Protein AF-A0A846P3U6-F1 (afdb_monomer)

Solvent-accessible surface are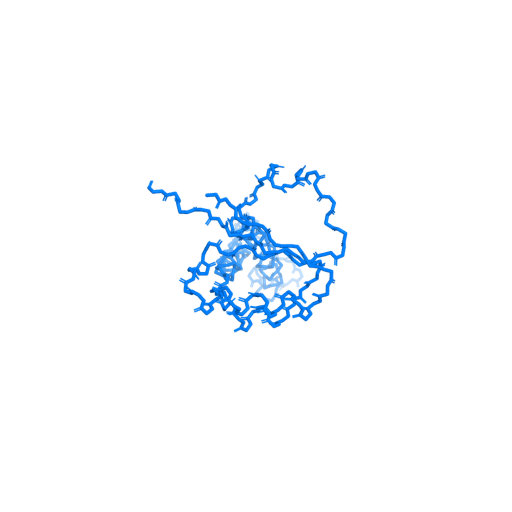a (backbone atoms only — not comparable to full-atom values): 8258 Å² total; per-residue (Å²): 115,70,49,76,48,78,31,76,51,69,66,62,44,53,53,50,52,53,50,46,54,70,72,65,57,60,68,93,37,57,47,79,47,59,77,59,93,57,70,70,53,49,74,76,54,73,71,78,84,72,68,35,62,57,33,24,50,53,18,24,53,51,15,33,52,48,24,48,51,51,52,53,50,48,37,71,77,53,80,64,72,66,92,83,45,62,78,78,46,64,77,63,40,49,55,52,11,49,54,32,14,52,53,34,12,53,53,32,26,51,53,30,44,32,60,75,70,56,53,91,45,65,71,73,72,64,54,88,70,84,77,71,74,43,37,35,44,35,36,60,53,86,84,127

Sequence (144 aa):
MSERFVFERKEEFLEKLREIVRSGVPEKRITVLSPYPVHEVDEILPSAPSGVRVFALLGAVAGLVTGFVFTIYTVKVWPLISGGKPLVSIPAFLIIAFELAILFGSLLSFIGFLHFSRLPDVNRIVSSEEFENMFEIRIEAEER

Nearest PDB structures (foldseek):
  8k9e-assembly1_D  TM=8.749E-01  e=1.909E-07  Chloroflexus aurantiacus J-10-fl
  6btm-assembly1_D  TM=7.961E-01  e=1.656E-05  Flavobacterium johnsoniae UW101
  6loe-assembly1_D  TM=7.245E-01  e=2.075E-05  Roseiflexus castenholzii DSM 13941
  6rd4-assembly1_M  TM=2.412E-01  e=9.116E+00  Polytomella sp. Pringsheim 198.80

Mean predicted aligned error: 7.87 Å

Structure (mmCIF, N/CA/C/O backbone):
data_AF-A0A846P3U6-F1
#
_entry.id   AF-A0A846P3U6-F1
#
loop_
_atom_site.group_PDB
_atom_site.id
_atom_site.type_symbol
_atom_site.label_atom_id
_atom_site.label_alt_id
_atom_site.label_comp_id
_atom_site.label_asym_id
_atom_site.label_entity_id
_atom_site.label_seq_id
_atom_site.pdbx_PDB_ins_code
_atom_site.Cartn_x
_atom_site.Cartn_y
_atom_site.Cartn_z
_atom_site.occupancy
_atom_site.B_iso_or_equiv
_atom_site.auth_seq_id
_atom_site.auth_comp_id
_atom_site.auth_asym_id
_atom_site.auth_atom_id
_atom_site.pdbx_PDB_model_num
ATOM 1 N N . MET A 1 1 ? -30.515 1.099 17.946 1.00 51.53 1 MET A N 1
ATOM 2 C CA . MET A 1 1 ? -29.924 2.327 18.519 1.00 51.53 1 MET A CA 1
ATOM 3 C C . MET A 1 1 ? -28.418 2.154 18.492 1.00 51.53 1 MET A C 1
ATOM 5 O O . MET A 1 1 ? -27.970 1.072 18.843 1.00 51.53 1 MET A O 1
ATOM 9 N N . SER A 1 2 ? -27.670 3.143 17.999 1.00 70.56 2 SER A N 1
ATOM 10 C CA . SER A 1 2 ? -26.205 3.131 18.100 1.00 70.56 2 SER A CA 1
ATOM 11 C C . SER A 1 2 ? -25.840 3.483 19.538 1.00 70.56 2 SER A C 1
ATOM 13 O O . SER A 1 2 ? -26.270 4.530 20.020 1.00 70.56 2 SER A O 1
ATOM 15 N N . GLU A 1 3 ? -25.092 2.625 20.225 1.00 82.06 3 GLU A N 1
ATOM 16 C CA . GLU A 1 3 ? -24.574 2.930 21.564 1.00 82.06 3 GLU A CA 1
ATOM 17 C C . GLU A 1 3 ? -23.164 3.504 21.440 1.00 82.06 3 GLU A C 1
ATOM 19 O O . GLU A 1 3 ? -22.363 3.032 20.630 1.00 82.06 3 GLU A O 1
ATOM 24 N N . ARG A 1 4 ? -22.876 4.551 22.215 1.00 85.25 4 ARG A N 1
ATOM 25 C CA . ARG A 1 4 ? -21.587 5.245 22.228 1.00 85.25 4 ARG A CA 1
ATOM 26 C C . ARG A 1 4 ? -21.089 5.338 23.663 1.00 85.25 4 ARG A C 1
ATOM 28 O O . ARG A 1 4 ? -21.808 5.835 24.525 1.00 85.25 4 ARG A O 1
ATOM 35 N N . PHE A 1 5 ? -19.859 4.899 23.892 1.00 87.25 5 PHE A N 1
ATOM 36 C CA . PHE A 1 5 ? -19.165 5.001 25.173 1.00 87.25 5 PHE A CA 1
ATOM 37 C C . PHE A 1 5 ? -17.896 5.829 24.983 1.00 87.25 5 PHE A C 1
ATOM 39 O O . PHE A 1 5 ? -17.144 5.567 24.047 1.00 87.25 5 PHE A O 1
ATOM 46 N N . VAL A 1 6 ? -17.669 6.820 25.846 1.00 88.75 6 VAL A N 1
ATOM 47 C CA . VAL A 1 6 ? -16.527 7.744 25.773 1.00 88.75 6 VAL A CA 1
ATOM 48 C C . VAL A 1 6 ? -15.751 7.684 27.087 1.00 88.75 6 VAL A C 1
ATOM 50 O O . VAL A 1 6 ? -16.362 7.688 28.154 1.00 88.75 6 VAL A O 1
ATOM 53 N N . PHE A 1 7 ? -14.424 7.622 27.004 1.00 89.19 7 PHE A N 1
ATOM 54 C CA . PHE A 1 7 ? -13.521 7.461 28.144 1.00 89.19 7 PHE A CA 1
ATOM 55 C C . PHE A 1 7 ? -12.318 8.398 28.028 1.00 89.19 7 PHE A C 1
ATOM 57 O O . PHE A 1 7 ? -11.768 8.570 26.945 1.00 89.19 7 PHE A O 1
ATOM 64 N N . GLU A 1 8 ? -11.849 8.947 29.145 1.00 88.31 8 GLU A N 1
ATOM 65 C CA . GLU A 1 8 ? -10.595 9.719 29.189 1.00 88.31 8 GLU A CA 1
ATOM 66 C C . GLU A 1 8 ? -9.377 8.822 29.453 1.00 88.31 8 GLU A C 1
ATOM 68 O O . GLU A 1 8 ? -8.282 9.065 28.947 1.00 88.31 8 GLU A O 1
ATOM 73 N N . ARG A 1 9 ? -9.560 7.761 30.251 1.00 89.75 9 ARG A N 1
ATOM 74 C CA . ARG A 1 9 ? -8.485 6.853 30.665 1.00 89.75 9 ARG A CA 1
ATOM 75 C C . ARG A 1 9 ? -8.441 5.604 29.797 1.00 89.75 9 ARG A C 1
ATOM 77 O O . ARG A 1 9 ? -9.464 4.971 29.536 1.00 89.75 9 ARG A O 1
ATOM 84 N N . LYS A 1 10 ? -7.224 5.209 29.420 1.00 90.25 10 LYS A N 1
ATOM 85 C CA . LYS A 1 10 ? -6.960 4.018 28.605 1.00 90.25 10 LYS A CA 1
ATOM 86 C C . LYS A 1 10 ? -7.462 2.742 29.288 1.00 90.25 10 LYS A C 1
ATOM 88 O O . LYS A 1 10 ? -8.012 1.869 28.627 1.00 90.25 10 LYS A O 1
ATOM 93 N N . GLU A 1 11 ? -7.275 2.626 30.599 1.00 91.69 11 GLU A N 1
ATOM 94 C CA . GLU A 1 11 ? -7.591 1.416 31.362 1.00 91.69 11 GLU A CA 1
ATOM 95 C C . GLU A 1 11 ? -9.097 1.125 31.368 1.00 91.69 11 GLU A C 1
ATOM 97 O O . GLU A 1 11 ? -9.501 -0.000 31.077 1.00 91.69 11 GLU A O 1
ATOM 102 N N . GLU A 1 12 ? -9.923 2.147 31.621 1.00 91.56 12 GLU A N 1
ATOM 103 C CA . GLU A 1 12 ? -11.391 2.035 31.599 1.00 91.56 12 GLU A CA 1
ATOM 104 C C . GLU A 1 12 ? -11.904 1.643 30.214 1.00 91.56 12 GLU A C 1
ATOM 106 O O . GLU A 1 12 ? -12.764 0.771 30.072 1.00 91.56 12 GLU A O 1
ATOM 111 N N . PHE A 1 13 ? -11.329 2.262 29.183 1.00 92.31 13 PHE A N 1
ATOM 112 C CA . PHE A 1 13 ? -11.635 1.960 27.796 1.00 92.31 13 PHE A CA 1
ATOM 113 C C . PHE A 1 13 ? -11.337 0.490 27.454 1.00 92.31 13 PHE A C 1
ATOM 115 O O . PHE A 1 13 ? -12.187 -0.196 26.882 1.00 92.31 13 PHE A O 1
ATOM 122 N N . LEU A 1 14 ? -10.164 -0.025 27.840 1.00 92.62 14 LEU A N 1
ATOM 123 C CA . LEU A 1 14 ? -9.783 -1.416 27.578 1.00 92.62 14 LEU A CA 1
ATOM 124 C C . LEU A 1 14 ? -10.647 -2.415 28.354 1.00 92.62 14 LEU A C 1
ATOM 126 O O . LEU A 1 14 ? -10.986 -3.477 27.825 1.00 92.62 14 LEU A O 1
ATOM 130 N N . GLU A 1 15 ? -11.013 -2.096 29.595 1.00 93.62 15 GLU A N 1
ATOM 131 C CA . GLU A 1 15 ? -11.907 -2.933 30.393 1.00 93.62 15 GLU A CA 1
ATOM 132 C C . GLU A 1 15 ? -13.295 -3.024 29.750 1.00 93.62 15 GLU A C 1
ATOM 134 O O . GLU A 1 15 ? -13.803 -4.132 29.544 1.00 93.62 15 GLU A O 1
ATOM 139 N N . LYS A 1 16 ? -13.857 -1.885 29.319 1.00 91.75 16 LYS A N 1
ATOM 140 C CA . LYS A 1 16 ? -15.146 -1.862 28.620 1.00 91.75 16 LYS A CA 1
ATOM 141 C C . LYS A 1 16 ? -15.090 -2.603 27.289 1.00 91.75 16 LYS A C 1
ATOM 143 O O . LYS A 1 16 ? -16.006 -3.361 26.971 1.00 91.75 16 LYS A O 1
ATOM 148 N N . LEU A 1 17 ? -14.016 -2.431 26.522 1.00 91.62 17 LEU A N 1
ATOM 149 C CA . LEU A 1 17 ? -13.840 -3.129 25.252 1.00 91.62 17 LEU A CA 1
ATOM 150 C C . LEU A 1 17 ? -13.856 -4.652 25.449 1.00 91.62 17 LEU A C 1
ATOM 152 O O . LEU A 1 17 ? -14.562 -5.360 24.732 1.00 91.62 17 LEU A O 1
ATOM 156 N N . ARG A 1 18 ? -13.151 -5.162 26.468 1.00 91.75 18 ARG A N 1
ATOM 157 C CA . ARG A 1 18 ? -13.166 -6.595 26.817 1.00 91.75 18 ARG A CA 1
ATOM 158 C C . ARG A 1 18 ? -14.550 -7.076 27.237 1.00 91.75 18 ARG A C 1
ATOM 160 O O . ARG A 1 18 ? -14.924 -8.194 26.892 1.00 91.75 18 ARG A O 1
ATOM 167 N N . GLU A 1 19 ? -15.301 -6.268 27.981 1.00 91.38 19 GLU A N 1
ATOM 168 C CA . GLU A 1 19 ? -16.677 -6.585 28.374 1.00 91.38 19 GLU A CA 1
ATOM 169 C C . GLU A 1 19 ? -17.592 -6.734 27.146 1.00 91.38 19 GLU A C 1
ATOM 171 O O . GLU A 1 19 ? -18.323 -7.717 27.045 1.00 91.38 19 GLU A O 1
ATOM 176 N N . ILE A 1 20 ? -17.497 -5.812 26.182 1.00 89.88 20 ILE A N 1
ATOM 177 C CA . ILE A 1 20 ? -18.302 -5.818 24.947 1.00 89.88 20 ILE A CA 1
ATOM 178 C C . ILE A 1 20 ? -17.941 -7.004 24.046 1.00 89.88 20 ILE A C 1
ATOM 180 O O . ILE A 1 20 ? -18.818 -7.652 23.480 1.00 89.88 20 ILE A O 1
ATOM 184 N N . VAL A 1 21 ? -16.656 -7.338 23.926 1.00 88.12 21 VAL A N 1
ATOM 185 C CA . VAL A 1 21 ? -16.245 -8.522 23.156 1.00 88.12 21 VAL A CA 1
ATOM 186 C C . VAL A 1 21 ? -16.734 -9.806 23.834 1.00 88.12 21 VAL A C 1
ATOM 188 O O . VAL A 1 21 ? -17.235 -10.711 23.168 1.00 88.12 21 VAL A O 1
ATOM 191 N N . ARG A 1 22 ? -16.682 -9.878 25.173 1.00 89.12 22 ARG A N 1
ATOM 192 C CA . ARG A 1 22 ? -17.215 -11.016 25.945 1.00 89.12 22 ARG A CA 1
ATOM 193 C C . ARG A 1 22 ? -18.734 -11.148 25.869 1.00 89.12 22 ARG A C 1
ATOM 195 O O . ARG A 1 22 ? -19.229 -12.265 25.989 1.00 89.12 22 ARG A O 1
ATOM 202 N N . SER A 1 23 ? -19.469 -10.052 25.673 1.00 88.19 23 SER A N 1
ATOM 203 C CA . SER A 1 23 ? -20.929 -10.092 25.520 1.00 88.19 23 SER A CA 1
ATOM 204 C C . SER A 1 23 ? -21.380 -10.652 24.164 1.00 88.19 23 SER A C 1
ATOM 206 O O . SER A 1 23 ? -22.571 -10.888 23.968 1.00 88.19 23 SER A O 1
ATOM 208 N N . GLY A 1 24 ? -20.440 -10.939 23.255 1.00 85.12 24 GLY A N 1
ATOM 209 C CA . GLY A 1 24 ? -20.705 -11.623 21.990 1.00 85.12 24 GLY A CA 1
ATOM 210 C C . GLY A 1 24 ? -21.145 -10.696 20.859 1.00 85.12 24 GLY A C 1
ATOM 211 O O . GLY A 1 24 ? -21.671 -11.172 19.852 1.00 85.12 24 GLY A O 1
ATOM 212 N N . VAL A 1 25 ? -20.941 -9.381 20.993 1.00 85.31 25 VAL A N 1
ATOM 213 C CA . VAL A 1 25 ? -21.155 -8.441 19.886 1.00 85.31 25 VAL A CA 1
ATOM 214 C C . VAL A 1 25 ? -20.147 -8.761 18.774 1.00 85.31 25 VAL A C 1
ATOM 216 O O . VAL A 1 25 ? -18.950 -8.852 19.047 1.00 85.31 25 VAL A O 1
ATOM 219 N N . PRO A 1 26 ? -20.585 -8.937 17.515 1.00 83.56 26 PRO A N 1
ATOM 220 C CA . PRO A 1 26 ? -19.666 -9.249 16.430 1.00 83.56 26 PRO A CA 1
ATOM 221 C C . PRO A 1 26 ? -18.722 -8.070 16.169 1.00 83.56 26 PRO A C 1
ATOM 223 O O . PRO A 1 26 ? -19.160 -6.924 16.072 1.00 83.56 26 PRO A O 1
ATOM 226 N N . GLU A 1 27 ? -17.438 -8.369 15.971 1.00 81.25 27 GLU A N 1
ATOM 227 C CA . GLU A 1 27 ? -16.352 -7.386 15.808 1.00 81.25 27 GLU A CA 1
ATOM 228 C C . GLU A 1 27 ? -16.650 -6.332 14.732 1.00 81.25 27 GLU A C 1
ATOM 230 O O . GLU A 1 27 ? -16.354 -5.156 14.904 1.00 81.25 27 GLU A O 1
ATOM 235 N N . LYS A 1 28 ? -17.330 -6.727 13.647 1.00 81.38 28 LYS A N 1
ATOM 236 C CA . LYS A 1 28 ? -17.715 -5.833 12.540 1.00 81.38 28 LYS A CA 1
ATOM 237 C C . LYS A 1 28 ? -18.643 -4.686 12.947 1.00 81.38 28 LYS A C 1
ATOM 239 O O . LYS A 1 28 ? -18.774 -3.739 12.183 1.00 81.38 28 LYS A O 1
ATOM 244 N N . ARG A 1 29 ? -19.321 -4.796 14.092 1.00 84.12 29 ARG A N 1
ATOM 245 C CA . ARG A 1 29 ? -20.238 -3.774 14.620 1.00 84.12 29 ARG A CA 1
ATOM 246 C C . ARG A 1 29 ? -19.569 -2.845 15.626 1.00 84.12 29 ARG A C 1
ATOM 248 O O . ARG A 1 29 ? -20.200 -1.882 16.055 1.00 84.12 29 ARG A O 1
ATOM 255 N N . ILE A 1 30 ? -18.335 -3.142 16.024 1.00 86.75 30 ILE A N 1
ATOM 256 C CA . ILE A 1 30 ? -17.592 -2.377 17.016 1.00 86.75 30 ILE A CA 1
ATOM 257 C C . ILE A 1 30 ? -16.628 -1.463 16.262 1.00 86.75 30 ILE A C 1
ATOM 259 O O . ILE A 1 30 ? -15.664 -1.919 15.655 1.00 86.75 30 ILE A O 1
ATOM 263 N N . THR A 1 31 ? -16.884 -0.161 16.309 1.00 87.38 31 THR A N 1
ATOM 264 C CA . THR A 1 31 ? -15.946 0.854 15.829 1.00 87.38 31 THR A CA 1
ATOM 265 C C . THR A 1 31 ? -15.236 1.463 17.027 1.00 87.38 31 THR A C 1
ATOM 267 O O . THR A 1 31 ? -15.870 2.027 17.918 1.00 87.38 31 THR A O 1
ATOM 270 N N . VAL A 1 32 ? -13.913 1.353 17.039 1.00 88.81 32 VAL A N 1
ATOM 271 C CA . VAL A 1 32 ? -13.050 1.959 18.051 1.00 88.81 32 VAL A CA 1
ATOM 272 C C . VAL A 1 32 ? -12.408 3.209 17.465 1.00 88.81 32 VAL A C 1
ATOM 274 O O . VAL A 1 32 ? -11.845 3.166 16.372 1.00 88.81 32 VAL A O 1
ATOM 277 N N . LEU A 1 33 ? -12.478 4.316 18.198 1.00 87.25 33 LEU A N 1
ATOM 278 C CA . LEU A 1 33 ? -11.764 5.549 17.890 1.00 87.25 33 LEU A CA 1
ATOM 279 C C . LEU A 1 33 ? -10.818 5.840 19.053 1.00 87.25 33 LEU A C 1
ATOM 281 O O . LEU A 1 33 ? -11.250 5.980 20.198 1.00 87.25 33 LEU A O 1
ATOM 285 N N . SER A 1 34 ? -9.525 5.910 18.760 1.00 87.56 34 SER A N 1
ATOM 286 C CA . SER A 1 34 ? -8.492 6.234 19.738 1.00 87.56 34 SER A CA 1
ATOM 287 C C . SER A 1 34 ? -7.634 7.399 19.232 1.00 87.56 34 SER A C 1
ATOM 289 O O . SER A 1 34 ? -7.345 7.465 18.035 1.00 87.56 34 SER A O 1
ATOM 291 N N . PRO A 1 35 ? -7.196 8.311 20.121 1.00 86.69 35 PRO A N 1
ATOM 292 C CA . PRO A 1 35 ? -6.376 9.465 19.739 1.00 86.69 35 PRO A CA 1
ATOM 293 C C . PRO A 1 35 ? -4.972 9.054 19.267 1.00 86.69 35 PRO A C 1
ATOM 295 O O . PRO A 1 35 ? -4.287 9.802 18.574 1.00 86.69 35 PRO A O 1
ATOM 298 N N . TYR A 1 36 ? -4.540 7.844 19.624 1.00 87.81 36 TYR A N 1
ATOM 299 C CA . TYR A 1 36 ? -3.286 7.242 19.189 1.00 87.81 36 TYR A CA 1
ATOM 300 C C . TYR A 1 36 ? -3.457 5.729 18.972 1.00 87.81 36 TYR A C 1
ATOM 302 O O . TYR A 1 36 ? -4.434 5.148 19.455 1.00 87.81 36 TYR A O 1
ATOM 310 N N . PRO A 1 37 ? -2.527 5.064 18.264 1.00 87.31 37 PRO A N 1
ATOM 311 C CA . PRO A 1 37 ? -2.554 3.612 18.101 1.00 87.31 37 PRO A CA 1
ATOM 312 C C . PRO A 1 37 ? -2.369 2.887 19.442 1.00 87.31 37 PRO A C 1
ATOM 314 O O . PRO A 1 37 ? -1.343 3.050 20.104 1.00 87.31 37 PRO A O 1
ATOM 317 N N . VAL A 1 38 ? -3.350 2.075 19.839 1.00 89.69 38 VAL A N 1
ATOM 318 C CA . VAL A 1 38 ? -3.321 1.282 21.078 1.00 89.69 38 VAL A CA 1
ATOM 319 C C . VAL A 1 38 ? -3.159 -0.190 20.716 1.00 89.69 38 VAL A C 1
ATOM 321 O O . VAL A 1 38 ? -4.094 -0.802 20.213 1.00 89.69 38 VAL A O 1
ATOM 324 N N . HIS A 1 39 ? -1.989 -0.768 20.987 1.00 88.31 39 HIS A N 1
ATOM 325 C CA . HIS A 1 39 ? -1.690 -2.147 20.587 1.00 88.31 39 HIS A CA 1
ATOM 326 C C . HIS A 1 39 ? -2.607 -3.178 21.260 1.00 88.31 39 HIS A C 1
ATOM 328 O O . HIS A 1 39 ? -2.983 -4.174 20.653 1.00 88.31 39 HIS A O 1
ATOM 334 N N . GLU A 1 40 ? -3.040 -2.909 22.493 1.00 90.19 40 GLU A N 1
ATOM 335 C CA . GLU A 1 40 ? -3.951 -3.786 23.229 1.00 90.19 40 GLU A CA 1
ATOM 336 C C . GLU A 1 40 ? -5.323 -3.919 22.553 1.00 90.19 40 GLU A C 1
ATOM 338 O O . GLU A 1 40 ? -6.018 -4.908 22.770 1.00 90.19 40 GLU A O 1
ATOM 343 N N . VAL A 1 41 ? -5.723 -2.948 21.722 1.00 88.44 41 VAL A N 1
ATOM 344 C CA . VAL A 1 41 ? -6.954 -3.053 20.927 1.00 88.44 41 VAL A CA 1
ATOM 345 C C . VAL A 1 41 ? -6.803 -4.126 19.855 1.00 88.44 41 VAL A C 1
ATOM 347 O O . VAL A 1 41 ? -7.732 -4.907 19.679 1.00 88.44 41 VAL A O 1
ATOM 350 N N . ASP A 1 42 ? -5.641 -4.224 19.204 1.00 86.50 42 ASP A N 1
ATOM 351 C CA . ASP A 1 42 ? -5.377 -5.241 18.176 1.00 86.50 42 ASP A CA 1
ATOM 352 C C . ASP A 1 42 ? -5.367 -6.664 18.764 1.00 86.50 42 ASP A C 1
ATOM 354 O O . ASP A 1 42 ? -5.727 -7.622 18.081 1.00 86.50 42 ASP A O 1
ATOM 358 N N . GLU A 1 43 ? -4.983 -6.813 20.037 1.00 87.19 43 GLU A N 1
ATOM 359 C CA . GLU A 1 43 ? -5.046 -8.092 20.757 1.00 87.19 43 GLU A CA 1
ATOM 360 C C . GLU A 1 43 ? -6.486 -8.498 21.112 1.00 87.19 43 GLU A C 1
ATOM 362 O O . GLU A 1 43 ? -6.812 -9.686 21.128 1.00 87.19 43 GLU A O 1
ATOM 367 N N . ILE A 1 44 ? -7.346 -7.521 21.423 1.00 87.06 44 ILE A N 1
ATOM 368 C CA . ILE A 1 44 ? -8.743 -7.752 21.823 1.00 87.06 44 ILE A CA 1
ATOM 369 C C . ILE A 1 44 ? -9.657 -7.907 20.597 1.00 87.06 44 ILE A C 1
ATOM 371 O O . ILE A 1 44 ? -10.600 -8.697 20.636 1.00 87.06 44 ILE A O 1
ATOM 375 N N . LEU A 1 45 ? -9.383 -7.158 19.528 1.00 86.25 45 LEU A N 1
ATOM 376 C CA . LEU A 1 45 ? -10.122 -7.125 18.268 1.00 86.25 45 LEU A CA 1
ATOM 377 C C . LEU A 1 45 ? -9.162 -7.383 17.094 1.00 86.25 45 LEU A C 1
ATOM 379 O O . LEU A 1 45 ? -8.772 -6.446 16.386 1.00 86.25 45 LEU A O 1
ATOM 383 N N . PRO A 1 46 ? -8.765 -8.646 16.871 1.00 81.81 46 PRO A N 1
ATOM 384 C CA . PRO A 1 46 ? -7.822 -8.987 15.818 1.00 81.81 46 PRO A CA 1
ATOM 385 C C . PRO A 1 46 ? -8.416 -8.684 14.439 1.00 81.81 46 PRO A C 1
ATOM 387 O O . PRO A 1 46 ? -9.283 -9.387 13.924 1.00 81.81 46 PRO A O 1
ATOM 390 N N . SER A 1 47 ? -7.908 -7.633 13.798 1.00 78.38 47 SER A N 1
ATOM 391 C CA . SER A 1 47 ? -8.339 -7.251 12.456 1.00 78.38 47 SER A CA 1
ATOM 392 C C . SER A 1 47 ? -7.650 -8.087 11.379 1.00 78.38 47 SER A C 1
ATOM 394 O O . SER A 1 47 ? -6.456 -8.392 11.448 1.00 78.38 47 SER A O 1
ATOM 396 N N . ALA A 1 48 ? -8.399 -8.426 10.328 1.00 78.62 48 ALA A N 1
ATOM 397 C CA . ALA A 1 48 ? -7.835 -9.114 9.176 1.00 78.62 48 ALA A CA 1
ATOM 398 C C . ALA A 1 48 ? -6.757 -8.246 8.494 1.00 78.62 48 ALA A C 1
ATOM 400 O O . ALA A 1 48 ? -6.910 -7.024 8.390 1.00 78.62 48 ALA A O 1
ATOM 401 N N . PRO A 1 49 ? -5.680 -8.859 7.974 1.00 76.81 49 PRO A N 1
ATOM 402 C CA . PRO A 1 49 ? -4.650 -8.127 7.255 1.00 76.81 49 PRO A CA 1
ATOM 403 C C . PRO A 1 49 ? -5.230 -7.336 6.078 1.00 76.81 49 PRO A C 1
ATOM 405 O O . PRO A 1 49 ? -5.974 -7.881 5.262 1.00 76.81 49 PRO A O 1
ATOM 408 N N . SER A 1 50 ? -4.826 -6.071 5.938 1.00 81.50 50 SER A N 1
ATOM 409 C CA . SER A 1 50 ? -5.300 -5.234 4.834 1.00 81.50 50 SER A CA 1
ATOM 410 C C . SER A 1 50 ? -4.801 -5.745 3.475 1.00 81.50 50 SER A C 1
ATOM 412 O O . SER A 1 50 ? -3.647 -6.165 3.311 1.00 81.50 50 SER A O 1
ATOM 414 N N . GLY A 1 51 ? -5.677 -5.681 2.466 1.00 86.62 51 GLY A N 1
ATOM 415 C CA . GLY A 1 51 ? -5.373 -6.099 1.094 1.00 86.62 51 GLY A CA 1
ATOM 416 C C . GLY A 1 51 ? -4.470 -5.128 0.324 1.00 86.62 51 GLY A C 1
ATOM 417 O O . GLY A 1 51 ? -4.108 -5.411 -0.816 1.00 86.62 51 GLY A O 1
ATOM 418 N N . VAL A 1 52 ? -4.059 -4.006 0.932 1.00 91.31 52 VAL A N 1
ATOM 419 C CA . VAL A 1 52 ? -3.201 -2.971 0.316 1.00 91.31 52 VAL A CA 1
ATOM 420 C C . VAL A 1 52 ? -1.889 -3.565 -0.210 1.00 91.31 52 VAL A C 1
ATOM 422 O O . VAL A 1 52 ? -1.390 -3.157 -1.257 1.00 91.31 52 VAL A O 1
ATOM 425 N N . ARG A 1 53 ? -1.362 -4.599 0.457 1.00 91.75 53 ARG A N 1
ATOM 426 C CA . ARG A 1 53 ? -0.139 -5.305 0.037 1.00 91.75 53 ARG A CA 1
ATOM 427 C C . ARG A 1 53 ? -0.246 -5.924 -1.359 1.00 91.75 53 ARG A C 1
ATOM 429 O O . ARG A 1 53 ? 0.741 -5.951 -2.087 1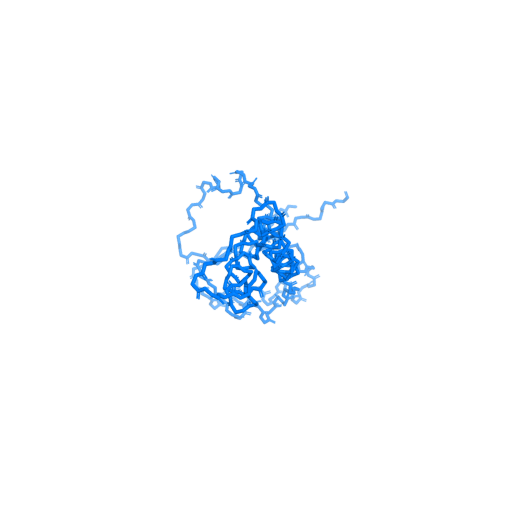.00 91.75 53 ARG A O 1
ATOM 436 N N . VAL A 1 54 ? -1.433 -6.390 -1.749 1.00 93.31 54 VAL A N 1
ATOM 437 C CA . VAL A 1 54 ? -1.660 -6.963 -3.084 1.00 93.31 54 VAL A CA 1
ATOM 438 C C . VAL A 1 54 ? -1.609 -5.867 -4.147 1.00 93.31 54 VAL A C 1
ATOM 440 O O . VAL A 1 54 ? -0.982 -6.055 -5.185 1.00 93.31 54 VAL A O 1
ATOM 443 N N . PHE A 1 55 ? -2.188 -4.697 -3.867 1.00 94.25 55 PHE A N 1
ATOM 444 C CA . PHE A 1 55 ? -2.113 -3.541 -4.763 1.00 94.25 55 PHE A CA 1
ATOM 445 C C . PHE A 1 55 ? -0.671 -3.063 -4.958 1.00 94.25 55 PHE A C 1
ATOM 447 O O . PHE A 1 55 ? -0.264 -2.804 -6.089 1.00 94.25 55 PHE A O 1
ATOM 454 N N . ALA A 1 56 ? 0.115 -3.022 -3.878 1.00 94.81 56 ALA A N 1
ATOM 455 C CA . ALA A 1 56 ? 1.537 -2.694 -3.934 1.00 94.81 56 ALA A CA 1
ATOM 456 C C . ALA A 1 56 ? 2.308 -3.650 -4.855 1.00 94.81 56 ALA A C 1
ATOM 458 O O . ALA A 1 56 ? 3.061 -3.213 -5.726 1.00 94.81 56 ALA A O 1
ATOM 459 N N . LEU A 1 57 ? 2.084 -4.958 -4.690 1.00 95.44 57 LEU A N 1
ATOM 460 C CA . LEU A 1 57 ? 2.737 -5.993 -5.487 1.00 95.44 57 LEU A CA 1
ATOM 461 C C . LEU A 1 57 ? 2.359 -5.890 -6.968 1.00 95.44 57 LEU A C 1
ATOM 463 O O . LEU A 1 57 ? 3.238 -5.893 -7.828 1.00 95.44 57 LEU A O 1
ATOM 467 N N . LEU A 1 58 ? 1.062 -5.767 -7.265 1.00 96.69 58 LEU A N 1
ATOM 468 C CA . LEU A 1 58 ? 0.573 -5.621 -8.636 1.00 96.69 58 LEU A CA 1
ATOM 469 C C . LEU A 1 58 ? 1.151 -4.367 -9.299 1.00 96.69 58 LEU A C 1
ATOM 471 O O . LEU A 1 58 ? 1.571 -4.428 -10.454 1.00 96.69 58 LEU A O 1
ATOM 475 N N . GLY A 1 59 ? 1.238 -3.256 -8.563 1.00 96.50 59 GLY A N 1
ATOM 476 C CA . GLY A 1 59 ? 1.829 -2.026 -9.073 1.00 96.50 59 GLY A CA 1
ATOM 477 C C . GLY A 1 59 ? 3.325 -2.119 -9.315 1.00 96.50 59 GLY A C 1
ATOM 478 O O . GLY A 1 59 ? 3.789 -1.689 -10.366 1.00 96.50 59 GLY A O 1
ATOM 479 N N . ALA A 1 60 ? 4.076 -2.746 -8.413 1.00 96.88 60 ALA A N 1
ATOM 480 C CA . ALA A 1 60 ? 5.508 -2.944 -8.605 1.00 96.88 60 ALA A CA 1
ATOM 481 C C . ALA A 1 60 ? 5.805 -3.829 -9.827 1.00 96.88 60 ALA A C 1
ATOM 483 O O . ALA A 1 60 ? 6.669 -3.492 -10.637 1.00 96.88 60 ALA A O 1
ATOM 484 N N . VAL A 1 61 ? 5.054 -4.923 -10.009 1.00 97.56 61 VAL A N 1
ATOM 485 C CA . VAL A 1 61 ? 5.193 -5.806 -11.179 1.00 97.56 61 VAL A CA 1
ATOM 486 C C . VAL A 1 61 ? 4.829 -5.065 -12.466 1.00 97.56 61 VAL A C 1
ATOM 488 O O . VAL A 1 61 ? 5.588 -5.117 -13.434 1.00 97.56 61 VAL A O 1
ATOM 491 N N . ALA A 1 62 ? 3.714 -4.33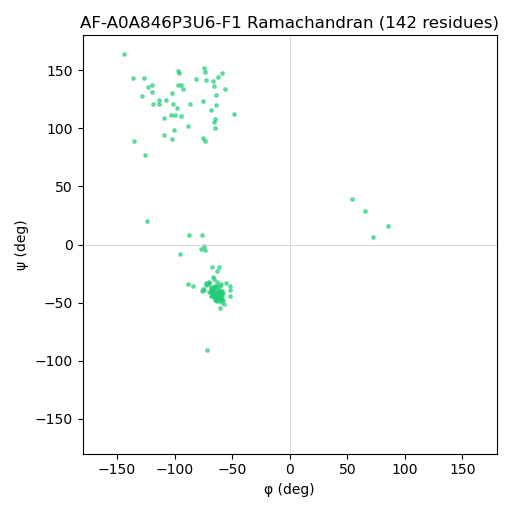0 -12.477 1.00 97.25 62 ALA A N 1
ATOM 492 C CA . ALA A 1 62 ? 3.313 -3.525 -13.627 1.00 97.25 62 ALA A CA 1
ATOM 493 C C . ALA A 1 62 ? 4.355 -2.443 -13.962 1.00 97.25 62 ALA A C 1
ATOM 495 O O . ALA A 1 62 ? 4.678 -2.248 -15.134 1.00 97.25 62 ALA A O 1
ATOM 496 N N . GLY A 1 63 ? 4.927 -1.784 -12.951 1.00 96.62 63 GLY A N 1
ATOM 497 C CA . GLY A 1 63 ? 5.981 -0.785 -13.116 1.00 96.62 63 GLY A CA 1
ATOM 498 C C . GLY A 1 63 ? 7.275 -1.373 -13.673 1.00 96.62 63 GLY A C 1
ATOM 499 O O . GLY A 1 63 ? 7.848 -0.810 -14.605 1.00 96.62 63 GLY A O 1
ATOM 500 N N . LEU A 1 64 ? 7.690 -2.547 -13.189 1.00 96.44 64 LEU A N 1
ATOM 501 C CA . LEU A 1 64 ? 8.869 -3.253 -13.693 1.00 96.44 64 LEU A CA 1
ATOM 502 C C . LEU A 1 64 ? 8.694 -3.654 -15.163 1.00 96.44 64 LEU A C 1
ATOM 504 O O . LEU A 1 64 ? 9.567 -3.376 -15.987 1.00 96.44 64 LEU A O 1
ATOM 508 N N . VAL A 1 65 ? 7.548 -4.248 -15.515 1.00 96.75 65 VAL A N 1
ATOM 509 C CA . VAL A 1 65 ? 7.222 -4.602 -16.907 1.00 96.75 65 VAL A CA 1
ATOM 510 C C . VAL A 1 65 ? 7.206 -3.351 -17.783 1.00 96.75 65 VAL A C 1
ATOM 512 O O . VAL A 1 65 ? 7.839 -3.330 -18.838 1.00 96.75 65 VAL A O 1
ATOM 515 N N . THR A 1 66 ? 6.548 -2.286 -17.325 1.00 96.69 66 THR A N 1
ATOM 516 C CA . THR A 1 66 ? 6.463 -1.019 -18.061 1.00 96.69 66 THR A CA 1
ATOM 517 C C . THR A 1 66 ? 7.841 -0.400 -18.272 1.00 96.69 66 THR A C 1
ATOM 519 O O . THR A 1 66 ? 8.118 0.076 -19.366 1.00 96.69 66 THR A O 1
ATOM 522 N N . GLY A 1 67 ? 8.745 -0.455 -17.290 1.00 95.38 67 GLY A N 1
ATOM 523 C CA . GLY A 1 67 ? 10.088 0.108 -17.425 1.00 95.38 67 GLY A CA 1
ATOM 524 C C . GLY A 1 67 ? 10.982 -0.625 -18.418 1.00 95.38 67 GLY A C 1
ATOM 525 O O . GLY A 1 67 ? 11.670 0.015 -19.219 1.00 95.38 67 GLY A O 1
ATOM 526 N N . PHE A 1 68 ? 10.922 -1.957 -18.451 1.00 94.00 68 PHE A N 1
ATOM 527 C CA . PHE A 1 68 ? 11.618 -2.720 -19.489 1.00 94.00 68 PHE A CA 1
ATOM 528 C C . PHE A 1 68 ? 10.992 -2.504 -20.869 1.00 94.00 68 PHE A C 1
ATOM 530 O O . PHE A 1 68 ? 11.713 -2.264 -21.835 1.00 94.00 68 PHE A O 1
ATOM 537 N N . VAL A 1 69 ? 9.660 -2.521 -20.974 1.00 95.06 69 VAL A N 1
ATOM 538 C CA . VAL A 1 69 ? 8.967 -2.271 -22.247 1.00 95.06 69 VAL A CA 1
ATOM 539 C C . VAL A 1 69 ? 9.283 -0.871 -22.774 1.00 95.06 69 VAL A C 1
ATOM 541 O O . VAL A 1 69 ? 9.606 -0.728 -23.949 1.00 95.06 69 VAL A O 1
ATOM 544 N N . PHE A 1 70 ? 9.258 0.150 -21.918 1.00 94.38 70 PHE A N 1
ATOM 545 C CA . PHE A 1 70 ? 9.526 1.541 -22.280 1.00 94.38 70 PHE A CA 1
ATOM 546 C C . PHE A 1 70 ? 10.953 1.746 -22.804 1.00 94.38 70 PHE A C 1
ATOM 548 O O . PHE A 1 70 ? 11.154 2.354 -23.858 1.00 94.38 70 PHE A O 1
ATOM 555 N N . THR A 1 71 ? 11.951 1.197 -22.110 1.00 92.88 71 THR A N 1
ATOM 556 C CA . THR A 1 71 ? 13.360 1.308 -22.520 1.00 92.88 71 THR A CA 1
ATOM 557 C C . THR A 1 71 ? 13.646 0.543 -23.813 1.00 92.88 71 THR A C 1
ATOM 559 O O . THR A 1 71 ? 14.253 1.098 -24.731 1.00 92.88 71 THR A O 1
ATOM 562 N N . ILE A 1 72 ? 13.136 -0.686 -23.948 1.00 91.38 72 ILE A N 1
ATOM 563 C CA . ILE A 1 72 ? 13.274 -1.490 -25.172 1.00 91.38 72 ILE A CA 1
ATOM 564 C C . ILE A 1 72 ? 12.561 -0.820 -26.352 1.00 91.38 72 ILE A C 1
ATOM 566 O O . ILE A 1 72 ? 13.111 -0.755 -27.453 1.00 91.38 72 ILE A O 1
ATOM 570 N N . TYR A 1 73 ? 11.354 -0.294 -26.133 1.00 92.50 73 TYR A N 1
ATOM 571 C CA . TYR A 1 73 ? 10.601 0.420 -27.161 1.00 92.50 73 TYR A CA 1
ATOM 572 C C . TYR A 1 73 ? 11.353 1.663 -27.645 1.00 92.50 73 TYR A C 1
ATOM 574 O O . TYR A 1 73 ? 11.463 1.884 -28.849 1.00 92.50 73 TYR A O 1
ATOM 582 N N . THR A 1 74 ? 11.946 2.423 -26.723 1.00 92.12 74 THR A N 1
ATOM 583 C CA . TH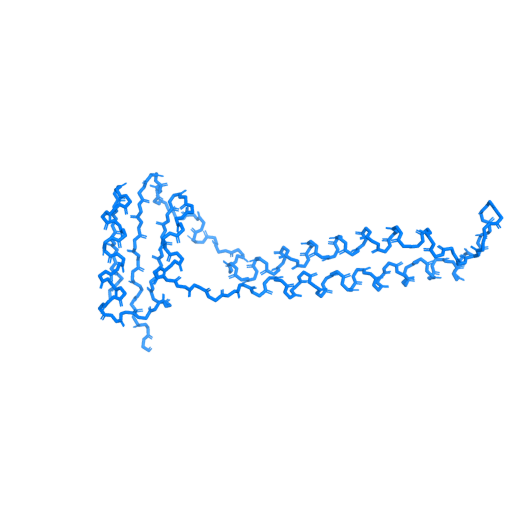R A 1 74 ? 12.730 3.621 -27.050 1.00 92.12 74 THR A CA 1
ATOM 584 C C . THR A 1 74 ? 13.915 3.286 -27.957 1.00 92.12 74 THR A C 1
ATOM 586 O O . THR A 1 74 ? 14.099 3.919 -28.994 1.00 92.12 74 THR A O 1
ATOM 589 N N . VAL A 1 75 ? 14.671 2.236 -27.624 1.00 91.88 75 VAL A N 1
ATOM 590 C CA . VAL A 1 75 ? 15.799 1.761 -28.444 1.00 91.88 75 VAL A CA 1
ATOM 591 C C . VAL A 1 75 ? 15.347 1.259 -29.811 1.00 91.88 75 VAL A C 1
ATOM 593 O O . VAL A 1 75 ? 16.045 1.459 -30.803 1.00 91.88 75 VAL A O 1
ATOM 596 N N . LYS A 1 76 ? 14.178 0.614 -29.882 1.00 90.12 76 LYS A N 1
ATOM 597 C CA . LYS A 1 76 ? 13.611 0.124 -31.142 1.00 90.12 76 LYS A CA 1
ATOM 598 C C . LYS A 1 76 ? 13.227 1.268 -32.085 1.00 90.12 76 LYS A C 1
ATOM 600 O O . LYS A 1 76 ? 13.413 1.133 -33.290 1.00 90.12 76 LYS A O 1
ATOM 605 N N . VAL A 1 77 ? 12.676 2.360 -31.553 1.00 93.75 77 VAL A N 1
ATOM 606 C CA . VAL A 1 77 ? 12.268 3.532 -32.346 1.00 93.75 77 VAL A CA 1
ATOM 607 C C . VAL A 1 77 ? 13.478 4.371 -32.754 1.00 93.75 77 VAL A C 1
ATOM 609 O O . VAL A 1 77 ? 13.533 4.843 -33.887 1.00 93.75 77 VAL A O 1
ATOM 612 N N . TRP A 1 78 ? 14.451 4.539 -31.856 1.00 89.44 78 TRP A N 1
ATOM 613 C CA . TRP A 1 78 ? 15.642 5.345 -32.110 1.00 89.44 78 TRP A CA 1
ATOM 614 C C . TRP A 1 78 ? 16.919 4.628 -31.640 1.00 89.44 78 TRP A C 1
ATOM 616 O O . TRP A 1 78 ? 17.354 4.805 -30.496 1.00 89.44 78 TRP A O 1
ATOM 626 N N . PRO A 1 79 ? 17.546 3.813 -32.509 1.00 85.56 79 PRO A N 1
ATOM 627 C CA . PRO A 1 79 ? 18.734 3.052 -32.150 1.00 85.56 79 PRO A CA 1
ATOM 628 C C . PRO A 1 79 ? 19.967 3.964 -32.097 1.00 85.56 79 PRO A C 1
ATOM 630 O O . PRO A 1 79 ? 20.657 4.168 -33.094 1.00 85.56 79 PRO A O 1
ATOM 633 N N . LEU A 1 80 ? 20.257 4.511 -30.914 1.00 86.31 80 LEU A N 1
ATOM 634 C CA . LEU A 1 80 ? 21.439 5.335 -30.660 1.00 86.31 80 LEU A CA 1
ATOM 635 C C . LEU A 1 80 ? 22.470 4.574 -29.820 1.00 86.31 80 LEU A C 1
ATOM 637 O O . LEU A 1 80 ? 22.185 4.135 -28.707 1.00 86.31 80 LEU A O 1
ATOM 641 N N . ILE A 1 81 ? 23.693 4.463 -30.338 1.00 84.12 81 ILE A N 1
ATOM 642 C CA . ILE A 1 81 ? 24.828 3.884 -29.611 1.00 84.12 81 ILE A CA 1
ATOM 643 C C . ILE A 1 81 ? 25.518 5.001 -28.822 1.00 84.12 81 ILE A C 1
ATOM 645 O O . ILE A 1 81 ? 26.289 5.785 -29.373 1.00 84.12 81 ILE A O 1
ATOM 649 N N . SER A 1 82 ? 25.257 5.066 -27.517 1.00 82.38 82 SER A N 1
ATOM 650 C CA . SER A 1 82 ? 25.855 6.063 -26.619 1.00 82.38 82 SER A CA 1
ATOM 651 C C . SER A 1 82 ? 27.055 5.482 -25.867 1.00 82.38 82 SER A C 1
ATOM 653 O O . SER A 1 82 ? 26.918 4.545 -25.079 1.00 82.38 82 SER A O 1
ATOM 655 N N . GLY A 1 83 ? 28.246 6.048 -26.088 1.00 80.38 83 GLY A N 1
ATOM 656 C CA . GLY A 1 83 ? 29.467 5.668 -25.363 1.00 80.38 83 GLY A CA 1
ATOM 657 C C . GLY A 1 83 ? 29.945 4.233 -25.622 1.00 80.38 83 GLY A C 1
ATOM 658 O O . GLY A 1 83 ? 30.513 3.618 -24.726 1.00 80.38 83 GLY A O 1
ATOM 659 N N . GLY A 1 84 ? 29.663 3.680 -26.810 1.00 83.12 84 GLY A N 1
ATOM 660 C CA . GLY A 1 84 ? 30.085 2.330 -27.218 1.00 83.12 84 GLY A CA 1
ATOM 661 C C . GLY A 1 84 ? 29.343 1.174 -26.535 1.00 83.12 84 GLY A C 1
ATOM 662 O O . GLY A 1 84 ? 29.714 0.017 -26.716 1.00 83.12 84 GLY A O 1
ATOM 663 N N . LYS A 1 85 ? 28.305 1.463 -25.742 1.00 82.94 85 LYS A N 1
ATOM 664 C CA . LYS A 1 85 ? 27.501 0.447 -25.051 1.00 82.94 85 LYS A CA 1
ATOM 665 C C . LYS A 1 85 ? 26.565 -0.276 -26.027 1.00 82.94 85 LYS A C 1
ATOM 667 O O . LYS A 1 85 ? 26.133 0.331 -27.009 1.00 82.94 85 LYS A O 1
ATOM 672 N N . PRO A 1 86 ? 26.206 -1.546 -25.754 1.00 82.56 86 PRO A N 1
ATOM 673 C CA . PRO A 1 86 ? 25.196 -2.237 -26.545 1.00 82.56 86 PRO A CA 1
ATOM 674 C C . PRO A 1 86 ? 23.863 -1.481 -26.491 1.00 82.56 86 PRO A C 1
ATOM 676 O O . PRO A 1 86 ? 23.517 -0.891 -25.466 1.00 82.56 86 PRO A O 1
ATOM 679 N N . LEU A 1 87 ? 23.106 -1.547 -27.591 1.00 78.25 87 LEU A N 1
ATOM 680 C CA . LEU A 1 87 ? 21.771 -0.943 -27.724 1.00 78.25 87 LEU A CA 1
ATOM 681 C C . LEU A 1 87 ? 20.843 -1.346 -26.571 1.00 78.25 87 LEU A C 1
ATOM 683 O O . LEU A 1 87 ? 20.108 -0.521 -26.041 1.00 78.25 87 LEU A O 1
ATOM 687 N N . VAL A 1 88 ? 20.924 -2.606 -26.141 1.00 81.75 88 VAL A N 1
ATOM 688 C CA . VAL A 1 88 ? 20.248 -3.102 -24.941 1.00 81.75 88 VAL A CA 1
ATOM 689 C C . VAL A 1 88 ? 21.266 -3.177 -23.807 1.00 81.75 88 VAL A C 1
ATOM 691 O O . VAL A 1 88 ? 22.036 -4.130 -23.705 1.00 81.75 88 VAL A O 1
ATOM 694 N N . SER A 1 89 ? 21.273 -2.154 -22.952 1.00 86.88 89 SER A N 1
ATOM 695 C CA . SER A 1 89 ? 22.129 -2.091 -21.766 1.00 86.88 89 SER A CA 1
ATOM 696 C C . SER A 1 89 ? 21.314 -2.429 -20.521 1.00 86.88 89 SER A C 1
ATOM 698 O O . SER A 1 89 ? 20.725 -1.552 -19.887 1.00 86.88 89 SER A O 1
ATOM 700 N N . ILE A 1 90 ? 21.292 -3.717 -20.164 1.00 86.75 90 ILE A N 1
ATOM 701 C CA . ILE A 1 90 ? 20.532 -4.235 -19.014 1.00 86.75 90 ILE A CA 1
ATOM 702 C C . ILE A 1 90 ? 20.825 -3.454 -17.718 1.00 86.75 90 ILE A C 1
ATOM 70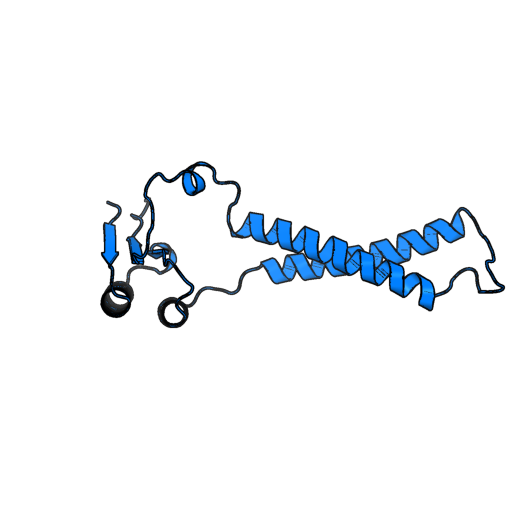4 O O . ILE A 1 90 ? 19.861 -3.074 -17.053 1.00 86.75 90 ILE A O 1
ATOM 708 N N . PRO A 1 91 ? 22.088 -3.122 -17.363 1.00 89.50 91 PRO A N 1
ATOM 709 C CA . PRO A 1 91 ? 22.365 -2.367 -16.140 1.00 89.50 91 PRO A CA 1
ATOM 710 C C . PRO A 1 91 ? 21.714 -0.980 -16.114 1.00 89.50 91 PRO A C 1
ATOM 712 O O . PRO A 1 91 ? 21.260 -0.537 -15.067 1.00 89.50 91 PRO A O 1
ATOM 715 N N . ALA A 1 92 ? 21.633 -0.299 -17.262 1.00 89.38 92 ALA A N 1
ATOM 716 C CA . ALA A 1 92 ? 20.986 1.008 -17.347 1.00 89.38 92 ALA A CA 1
ATOM 717 C C . ALA A 1 92 ? 19.455 0.890 -17.301 1.00 89.38 92 ALA A C 1
ATOM 719 O O . ALA A 1 92 ? 18.789 1.709 -16.671 1.00 89.38 92 ALA A O 1
ATOM 720 N N . PHE A 1 93 ? 18.890 -0.138 -17.940 1.00 91.69 93 PHE A N 1
ATOM 721 C CA . PHE A 1 93 ? 17.437 -0.337 -17.976 1.00 91.69 93 PHE A CA 1
ATOM 722 C C . PHE A 1 93 ? 16.892 -0.752 -16.617 1.00 91.69 93 PHE A C 1
ATOM 724 O O . PHE A 1 93 ? 15.790 -0.347 -16.262 1.00 91.69 93 PHE A O 1
ATOM 731 N N . LEU A 1 94 ? 17.680 -1.497 -15.838 1.00 93.62 94 LEU A N 1
ATOM 732 C CA . LEU A 1 94 ? 17.311 -1.898 -14.487 1.00 93.62 94 LEU A CA 1
ATOM 733 C C . LEU A 1 94 ? 17.053 -0.688 -13.581 1.00 93.62 94 LEU A C 1
ATOM 735 O O . LEU A 1 94 ? 16.091 -0.714 -12.825 1.00 93.62 94 LEU A O 1
ATOM 739 N N . ILE A 1 95 ? 17.862 0.373 -13.686 1.00 95.00 95 ILE A N 1
ATOM 740 C CA . ILE A 1 95 ? 17.675 1.603 -12.898 1.00 95.00 95 ILE A CA 1
ATOM 741 C C . ILE A 1 95 ? 16.307 2.218 -13.215 1.00 95.00 95 ILE A C 1
ATOM 743 O O . ILE A 1 95 ? 15.526 2.498 -12.315 1.00 95.00 95 ILE A O 1
ATOM 747 N N . ILE A 1 96 ? 15.972 2.348 -14.501 1.00 94.94 96 ILE A N 1
ATOM 748 C CA . ILE A 1 96 ? 14.689 2.919 -14.936 1.00 94.94 96 ILE A CA 1
ATOM 749 C C . ILE A 1 96 ? 13.515 2.020 -14.522 1.00 94.94 96 ILE A C 1
ATOM 751 O O . ILE A 1 96 ? 12.493 2.508 -14.042 1.00 94.94 96 ILE A O 1
ATOM 755 N N . ALA A 1 97 ? 13.651 0.702 -14.686 1.00 95.75 97 ALA A N 1
ATOM 756 C CA . ALA A 1 97 ? 12.626 -0.257 -14.288 1.00 95.75 97 ALA A CA 1
ATOM 757 C C . ALA A 1 97 ? 12.398 -0.275 -12.770 1.00 95.75 97 ALA A C 1
ATOM 759 O O . ALA A 1 97 ? 11.258 -0.421 -12.336 1.00 95.75 97 ALA A O 1
ATOM 760 N N . PHE A 1 98 ? 13.451 -0.087 -11.971 1.00 96.00 98 PHE A N 1
ATOM 761 C CA . PHE A 1 98 ? 13.366 0.028 -10.517 1.00 96.00 98 PHE A CA 1
ATOM 762 C C . PHE A 1 98 ? 12.594 1.282 -10.087 1.00 96.00 98 PHE A C 1
ATOM 764 O O . PHE A 1 98 ? 11.659 1.174 -9.296 1.00 96.00 98 PHE A O 1
ATOM 771 N N . GLU A 1 99 ? 12.916 2.444 -10.659 1.00 97.06 99 GLU A N 1
ATOM 772 C CA . GLU A 1 99 ? 12.198 3.694 -10.371 1.00 97.06 99 GLU A CA 1
ATOM 773 C C . GLU A 1 99 ? 10.711 3.586 -10.735 1.00 97.06 99 GLU A C 1
ATOM 775 O O . GLU A 1 99 ? 9.835 3.961 -9.954 1.00 97.06 99 GLU A O 1
ATOM 780 N N . LEU A 1 100 ? 10.396 2.994 -11.893 1.00 96.81 100 LEU A N 1
ATOM 781 C CA . LEU A 1 100 ? 9.006 2.771 -12.295 1.00 96.81 100 LEU A CA 1
ATOM 782 C C . LEU A 1 100 ? 8.304 1.744 -11.399 1.00 96.81 100 LEU A C 1
ATOM 784 O O . LEU A 1 100 ? 7.137 1.934 -11.069 1.00 96.81 100 LEU A O 1
ATOM 788 N N . ALA A 1 101 ? 8.987 0.695 -10.944 1.00 97.38 101 ALA A N 1
ATOM 789 C CA . ALA A 1 101 ? 8.417 -0.238 -9.975 1.00 97.38 101 ALA A CA 1
ATOM 790 C C . ALA A 1 101 ? 8.025 0.468 -8.664 1.00 97.38 101 ALA A C 1
ATOM 792 O O . ALA A 1 101 ? 6.925 0.238 -8.160 1.00 97.38 101 ALA A O 1
ATOM 793 N N . ILE A 1 102 ? 8.866 1.370 -8.145 1.00 97.12 102 ILE A N 1
ATOM 794 C CA . ILE A 1 102 ? 8.549 2.165 -6.946 1.00 97.12 102 ILE A CA 1
ATOM 795 C C . ILE A 1 102 ? 7.398 3.137 -7.223 1.00 97.12 102 ILE A C 1
ATOM 797 O O . ILE A 1 102 ? 6.467 3.232 -6.419 1.00 97.12 102 ILE A O 1
ATOM 801 N N . LEU A 1 103 ? 7.412 3.826 -8.366 1.00 97.25 103 LEU A N 1
ATOM 802 C CA . LEU A 1 103 ? 6.372 4.786 -8.735 1.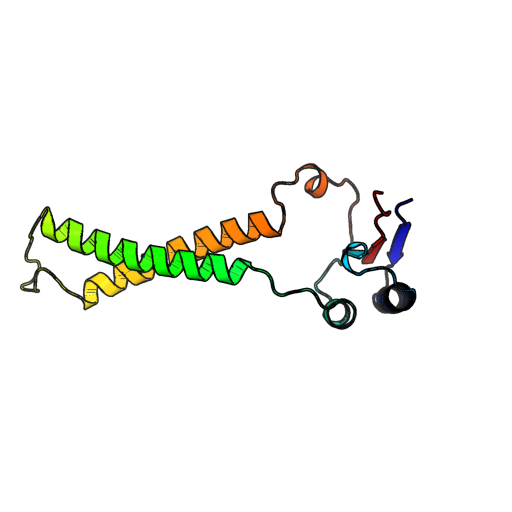00 97.25 103 LEU A CA 1
ATOM 803 C C . LEU A 1 103 ? 4.994 4.120 -8.843 1.00 97.25 103 LEU A C 1
ATOM 805 O O . LEU A 1 103 ? 4.050 4.526 -8.168 1.00 97.25 103 LEU A O 1
ATOM 809 N N . PHE A 1 104 ? 4.870 3.066 -9.652 1.00 96.69 104 PHE A N 1
ATOM 810 C CA . PHE A 1 104 ? 3.601 2.354 -9.818 1.00 96.69 104 PHE A CA 1
ATOM 811 C C . PHE A 1 104 ? 3.199 1.596 -8.550 1.00 96.69 104 PHE A C 1
ATOM 813 O O . PHE A 1 104 ? 2.018 1.573 -8.206 1.00 96.69 104 PHE A O 1
ATOM 820 N N . GLY A 1 105 ? 4.163 1.014 -7.831 1.00 96.94 105 GLY A N 1
ATOM 821 C CA . GLY A 1 105 ? 3.924 0.344 -6.555 1.00 96.94 105 GLY A CA 1
ATOM 822 C C . GLY A 1 105 ? 3.340 1.290 -5.507 1.00 96.94 105 GLY A C 1
ATOM 823 O O . GLY A 1 105 ? 2.313 0.978 -4.908 1.00 96.94 105 GLY A O 1
ATOM 824 N N . SER A 1 106 ? 3.937 2.468 -5.317 1.00 96.88 106 SER A N 1
ATOM 825 C CA . SER A 1 106 ? 3.450 3.474 -4.363 1.00 96.88 106 SER A CA 1
ATOM 826 C C . SER A 1 106 ? 2.104 4.075 -4.780 1.00 96.88 106 SER A C 1
ATOM 828 O O . SER A 1 106 ? 1.212 4.189 -3.940 1.00 96.88 106 SER A O 1
ATOM 830 N N . LEU A 1 107 ? 1.903 4.367 -6.070 1.00 96.75 107 LEU A N 1
ATOM 831 C CA . LEU A 1 107 ? 0.640 4.907 -6.578 1.00 96.75 107 LEU A CA 1
ATOM 832 C C . LEU A 1 107 ? -0.520 3.917 -6.407 1.00 96.75 107 LEU A C 1
ATOM 834 O O . LEU A 1 107 ? -1.581 4.286 -5.906 1.00 96.75 107 LEU A O 1
ATOM 838 N N . LEU A 1 108 ? -0.324 2.645 -6.770 1.00 95.56 108 LEU A N 1
ATOM 839 C CA . LEU A 1 108 ? -1.355 1.624 -6.576 1.00 95.56 108 LEU A CA 1
ATOM 840 C C . LEU A 1 108 ? -1.560 1.277 -5.103 1.00 95.56 108 LEU A C 1
ATOM 842 O O . LEU A 1 108 ? -2.696 1.033 -4.707 1.00 95.56 108 LEU A O 1
ATOM 846 N N . SER A 1 109 ? -0.513 1.322 -4.276 1.00 95.62 109 SER A N 1
ATOM 847 C CA . SER A 1 109 ? -0.662 1.204 -2.818 1.00 95.62 109 SER A CA 1
ATOM 848 C C . SER A 1 109 ? -1.536 2.318 -2.257 1.00 95.62 109 SER A C 1
ATOM 850 O O . SER A 1 109 ? -2.413 2.049 -1.442 1.00 95.62 109 SER A O 1
ATOM 852 N N . PHE A 1 110 ? -1.337 3.556 -2.715 1.00 95.06 110 PHE A N 1
ATOM 853 C CA . PHE A 1 110 ? -2.145 4.698 -2.302 1.00 95.06 110 PHE A CA 1
ATOM 854 C C . PHE A 1 110 ? -3.606 4.554 -2.748 1.00 95.06 110 PHE A C 1
ATOM 856 O O . PHE A 1 110 ? -4.515 4.743 -1.944 1.00 95.06 110 PHE A O 1
ATOM 863 N N . ILE A 1 111 ? -3.846 4.124 -3.989 1.00 93.88 111 ILE A N 1
ATOM 864 C CA . ILE A 1 111 ? -5.200 3.815 -4.479 1.00 93.88 111 ILE A CA 1
ATOM 865 C C . ILE A 1 111 ? -5.837 2.686 -3.654 1.00 93.88 111 ILE A C 1
ATOM 867 O O . ILE A 1 111 ? -6.997 2.788 -3.258 1.00 93.88 111 ILE A O 1
ATOM 871 N N . GLY A 1 112 ? -5.078 1.631 -3.349 1.00 92.75 112 GLY A N 1
ATOM 872 C CA . GLY A 1 112 ? -5.521 0.532 -2.496 1.00 92.75 112 GLY A CA 1
ATOM 873 C C . GLY A 1 112 ? -5.881 1.012 -1.091 1.00 92.75 112 GLY A C 1
ATOM 874 O O . GLY A 1 112 ? -6.932 0.647 -0.573 1.00 92.75 112 GLY A O 1
ATOM 875 N N . PHE A 1 113 ? -5.057 1.874 -0.494 1.00 92.62 113 PHE A N 1
ATOM 876 C CA . PHE A 1 113 ? -5.340 2.508 0.792 1.00 92.62 113 PHE A CA 1
ATOM 877 C C . PHE A 1 113 ? -6.659 3.284 0.752 1.00 92.62 113 PHE A C 1
ATOM 879 O O . PHE A 1 113 ? -7.533 3.011 1.568 1.00 92.62 113 PHE A O 1
ATOM 886 N N . LEU A 1 114 ? -6.859 4.166 -0.232 1.00 91.75 114 LEU A N 1
ATOM 887 C CA . LEU A 1 114 ? -8.114 4.911 -0.374 1.00 91.75 114 LEU A CA 1
ATOM 888 C C . LEU A 1 114 ? -9.324 3.977 -0.515 1.00 91.75 114 LEU A C 1
ATOM 890 O O . LEU A 1 114 ? -10.352 4.201 0.123 1.00 91.75 114 LEU A O 1
ATOM 894 N N . HIS A 1 115 ? -9.183 2.898 -1.289 1.00 89.94 115 HIS A N 1
ATOM 895 C CA . HIS A 1 115 ? -10.243 1.914 -1.487 1.00 89.94 115 HIS A CA 1
ATOM 896 C C . HIS A 1 115 ? -10.609 1.170 -0.191 1.00 89.94 115 HIS A C 1
ATOM 898 O O . HIS A 1 115 ? -11.788 1.084 0.154 1.00 89.94 115 HIS A O 1
ATOM 904 N N . PHE A 1 116 ? -9.622 0.669 0.562 1.00 88.19 116 PHE A N 1
ATOM 905 C CA . PHE A 1 116 ? -9.868 -0.052 1.819 1.00 88.19 116 PHE A CA 1
ATOM 906 C C . PHE A 1 116 ? -10.308 0.867 2.961 1.00 88.19 116 PHE A C 1
ATOM 908 O O . PHE A 1 116 ? -11.134 0.466 3.779 1.00 88.19 116 PHE A O 1
ATOM 915 N N . SER A 1 117 ? -9.815 2.103 2.993 1.00 86.81 117 SER A N 1
ATOM 916 C CA . SER A 1 117 ? -10.242 3.127 3.949 1.00 86.81 117 SER A CA 1
ATOM 917 C C . SER A 1 117 ? -11.593 3.756 3.593 1.00 86.81 117 SER A C 1
ATOM 919 O O . SER A 1 117 ? -12.094 4.562 4.373 1.00 86.81 117 SER A O 1
ATOM 921 N N . ARG A 1 118 ? -12.196 3.385 2.449 1.00 83.69 118 ARG A N 1
ATOM 922 C CA . ARG A 1 118 ? -13.460 3.940 1.926 1.00 83.69 118 ARG A CA 1
ATOM 923 C C . ARG A 1 118 ? -13.431 5.468 1.800 1.00 83.69 118 ARG A C 1
ATOM 925 O O . ARG A 1 118 ? -14.414 6.143 2.082 1.00 83.69 118 ARG A O 1
ATOM 932 N N . LEU A 1 119 ? -12.292 6.009 1.380 1.00 85.06 119 LEU A N 1
ATOM 933 C CA . LEU A 1 119 ? -12.111 7.436 1.132 1.00 85.06 119 LEU A CA 1
ATOM 934 C C . LEU A 1 119 ? -12.316 7.750 -0.361 1.00 85.06 119 LEU A C 1
ATOM 936 O O . LEU A 1 119 ? -11.945 6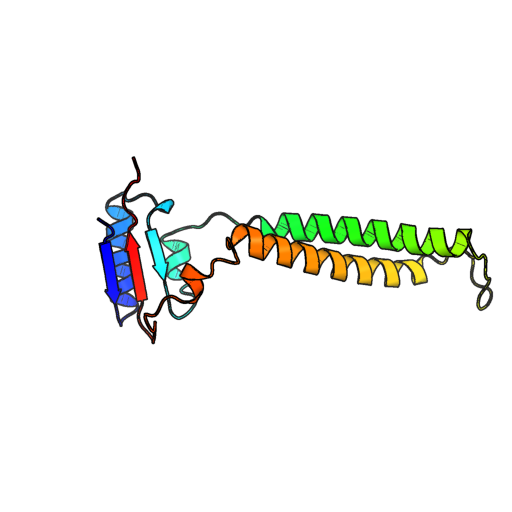.928 -1.203 1.00 85.06 119 LEU A O 1
ATOM 940 N N . PRO A 1 120 ? -12.842 8.937 -0.723 1.00 80.19 120 PRO A N 1
ATOM 941 C CA . PRO A 1 120 ? -13.210 10.057 0.150 1.00 80.19 120 PRO A CA 1
ATOM 942 C C . PRO A 1 120 ? -14.637 9.939 0.717 1.00 80.19 120 PRO A C 1
ATOM 944 O O . PRO A 1 120 ? -15.611 9.952 -0.031 1.00 80.19 120 PRO A O 1
ATOM 947 N N . ASP A 1 121 ? -14.760 9.908 2.047 1.00 80.69 121 ASP A N 1
ATOM 948 C CA . ASP A 1 121 ? -16.036 10.046 2.761 1.00 80.69 121 ASP A CA 1
ATOM 949 C C . ASP A 1 121 ? -16.063 11.405 3.473 1.00 80.69 121 ASP A C 1
ATOM 951 O O . ASP A 1 121 ? -15.526 11.576 4.568 1.00 80.69 121 ASP A O 1
ATOM 955 N N . VAL A 1 122 ? -16.650 12.401 2.806 1.00 78.25 122 VAL A N 1
ATOM 956 C CA . VAL A 1 122 ? -16.685 13.792 3.284 1.00 78.25 122 VAL A CA 1
ATOM 957 C C . VAL A 1 122 ? -17.457 13.913 4.600 1.00 78.25 122 VAL A C 1
ATOM 959 O O . VAL A 1 122 ? -17.056 14.679 5.472 1.00 78.25 122 VAL A O 1
ATOM 962 N N . ASN A 1 123 ? -18.518 13.123 4.784 1.00 74.44 123 ASN A N 1
ATOM 963 C CA . ASN A 1 123 ? -19.342 13.182 5.991 1.00 74.44 123 ASN A CA 1
ATOM 964 C C . ASN A 1 123 ? -18.572 12.681 7.215 1.00 74.44 123 ASN A C 1
ATOM 966 O O . ASN A 1 123 ? -18.695 13.246 8.299 1.00 74.44 123 ASN A O 1
ATOM 970 N N . ARG A 1 124 ? -17.736 11.653 7.038 1.00 70.19 124 ARG A N 1
ATOM 971 C CA . ARG A 1 124 ? -16.879 11.131 8.107 1.00 70.19 124 ARG A CA 1
ATOM 972 C C . ARG A 1 124 ? -15.731 12.080 8.463 1.00 70.19 124 ARG A C 1
ATOM 974 O O . ARG A 1 124 ? -15.355 12.152 9.627 1.00 70.19 124 ARG A O 1
ATOM 981 N N . ILE A 1 125 ? -15.193 12.812 7.484 1.00 71.25 125 ILE A N 1
ATOM 982 C CA . ILE A 1 125 ? -14.089 13.771 7.681 1.00 71.25 125 ILE A CA 1
ATOM 983 C C . ILE A 1 125 ? -14.569 15.055 8.374 1.00 71.25 125 ILE A C 1
ATOM 985 O O . ILE A 1 125 ? -13.860 15.592 9.217 1.00 71.25 125 ILE A O 1
ATOM 989 N N . VAL A 1 126 ? -15.764 15.546 8.030 1.00 71.44 126 VAL A N 1
ATOM 990 C CA . VAL A 1 126 ? -16.321 16.817 8.541 1.00 71.44 126 VAL A CA 1
ATOM 991 C C . VAL A 1 126 ? -17.084 16.630 9.865 1.00 71.44 126 VAL A C 1
ATOM 993 O O . VAL A 1 126 ? -17.711 17.561 10.360 1.00 71.44 126 VAL A O 1
ATOM 996 N N . SER A 1 127 ? -17.025 15.437 10.466 1.00 65.25 127 SER A N 1
ATOM 997 C CA . SER A 1 127 ? -17.594 15.154 11.787 1.00 65.25 127 SER A CA 1
ATOM 998 C C . SER A 1 127 ? -17.181 16.233 12.800 1.00 65.25 127 SER A C 1
ATOM 1000 O O . SER A 1 127 ? -16.016 16.340 13.165 1.00 65.25 127 SER A O 1
ATOM 1002 N N . SER A 1 128 ? -18.157 17.023 13.250 1.00 53.84 128 SER A N 1
ATOM 1003 C CA . SER A 1 128 ? -18.010 18.244 14.055 1.00 53.84 128 SER A CA 1
ATOM 1004 C C . SER A 1 128 ? -17.695 18.011 15.537 1.00 53.84 128 SER A C 1
ATOM 1006 O O . SER A 1 128 ? -17.763 18.945 16.331 1.00 53.84 128 SER A O 1
ATOM 1008 N N . GLU A 1 129 ? -17.415 16.774 15.933 1.00 63.47 129 GLU A N 1
ATOM 1009 C CA . GLU A 1 129 ? -17.030 16.446 17.302 1.00 63.47 129 GLU A CA 1
ATOM 1010 C C . GLU A 1 129 ? -15.504 16.440 17.397 1.00 63.47 129 GLU A C 1
ATOM 1012 O O . GLU A 1 129 ? -14.840 15.584 16.813 1.00 63.47 129 GLU A O 1
ATOM 1017 N N . GLU A 1 130 ? -14.945 17.425 18.103 1.00 60.16 130 GLU A N 1
ATOM 1018 C CA . GLU A 1 130 ? -13.519 17.479 18.422 1.00 60.16 130 GLU A CA 1
ATOM 1019 C C . GLU A 1 130 ? -13.163 16.308 19.343 1.00 60.16 130 GLU A C 1
ATOM 1021 O O . GLU A 1 130 ? -13.404 16.308 20.550 1.00 60.16 130 GLU A O 1
ATOM 1026 N N . PHE A 1 131 ? -12.588 15.275 18.739 1.00 63.94 131 PHE A N 1
ATOM 1027 C CA . PHE A 1 131 ? -11.932 14.186 19.440 1.00 63.94 131 PHE A CA 1
ATOM 1028 C C . PHE A 1 131 ? -10.599 14.696 19.980 1.00 63.94 131 PHE A C 1
ATOM 1030 O O . PHE A 1 131 ? -9.593 14.648 19.281 1.00 63.94 131 PHE A O 1
ATOM 1037 N N . GLU A 1 132 ? -10.610 15.246 21.194 1.00 72.88 132 GLU A N 1
ATOM 1038 C CA . GLU A 1 132 ? -9.407 15.786 21.829 1.00 72.88 132 GLU A CA 1
ATOM 1039 C C . GLU A 1 132 ? -8.472 14.638 22.267 1.00 72.88 132 GLU A C 1
ATOM 104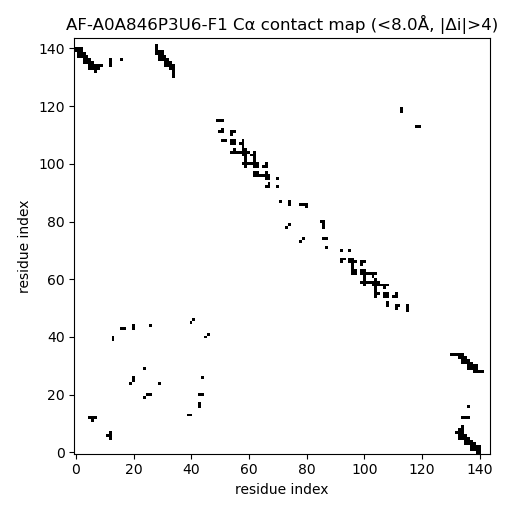1 O O . GLU A 1 132 ? -7.670 14.149 21.477 1.00 72.88 132 GLU A O 1
ATOM 1046 N N . ASN A 1 133 ? -8.609 14.138 23.500 1.00 80.44 133 ASN A N 1
ATOM 1047 C CA . ASN A 1 133 ? -7.777 13.054 24.047 1.00 80.44 133 ASN A CA 1
ATOM 1048 C C . ASN A 1 133 ? -8.593 11.850 24.553 1.00 80.44 133 ASN A C 1
ATOM 1050 O O . ASN A 1 133 ? -8.105 11.067 25.366 1.00 80.44 133 ASN A O 1
ATOM 1054 N N . MET A 1 134 ? -9.840 11.701 24.098 1.00 85.19 134 MET A N 1
ATOM 1055 C CA . MET A 1 134 ? -10.757 10.666 24.585 1.00 85.19 134 MET A CA 1
ATOM 1056 C C . MET A 1 134 ? -10.789 9.431 23.680 1.00 85.19 134 MET A C 1
ATOM 1058 O O . MET A 1 134 ? -10.650 9.525 22.461 1.00 85.19 134 MET A O 1
ATOM 1062 N N . PHE A 1 135 ? -11.039 8.273 24.283 1.00 87.06 135 PHE A N 1
ATOM 1063 C CA . PHE A 1 135 ? -11.312 7.013 23.604 1.00 87.06 135 PHE A CA 1
ATOM 1064 C C . PHE A 1 135 ? -12.819 6.835 23.422 1.00 87.06 135 PHE A C 1
ATOM 1066 O O . PHE A 1 135 ? -13.578 6.997 24.376 1.00 87.06 135 PHE A O 1
ATOM 1073 N N . GLU A 1 136 ? -13.257 6.448 22.227 1.00 88.38 136 GLU A N 1
ATOM 1074 C CA . GLU A 1 136 ? -14.659 6.131 21.945 1.00 88.38 136 GLU A CA 1
ATOM 1075 C C . GLU A 1 136 ? -14.820 4.686 21.466 1.00 88.38 136 GLU A C 1
ATOM 1077 O O . GLU A 1 136 ? -14.083 4.197 20.608 1.00 88.38 136 GLU A O 1
ATOM 1082 N N . ILE A 1 137 ? -15.854 4.025 21.988 1.00 88.94 137 ILE A N 1
ATOM 1083 C CA . ILE A 1 137 ? -16.387 2.772 21.457 1.00 88.94 137 ILE A CA 1
ATOM 1084 C C . ILE A 1 137 ? -17.788 3.051 20.920 1.00 88.94 137 ILE A C 1
ATOM 1086 O O . ILE A 1 137 ? -18.676 3.471 21.666 1.00 88.94 137 ILE A O 1
ATOM 1090 N N . ARG A 1 138 ? -17.996 2.787 19.631 1.00 87.19 138 ARG A N 1
ATOM 1091 C CA . ARG A 1 138 ? -19.288 2.908 18.954 1.00 87.19 138 ARG A CA 1
ATOM 1092 C C . ARG A 1 138 ? -19.776 1.534 18.523 1.00 87.19 138 ARG A C 1
ATOM 1094 O O . ARG A 1 138 ? -19.082 0.827 17.7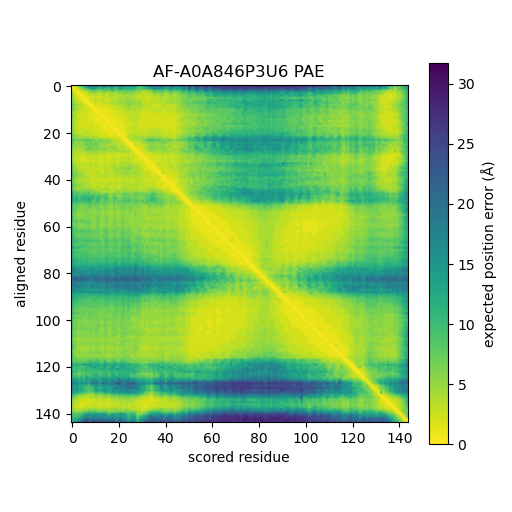97 1.00 87.19 138 ARG A O 1
ATOM 1101 N N . ILE A 1 139 ? -20.979 1.172 18.955 1.00 86.31 139 ILE A N 1
ATOM 1102 C CA . ILE A 1 139 ? -21.654 -0.059 18.547 1.00 86.31 139 ILE A CA 1
ATOM 1103 C C . ILE A 1 139 ? -22.728 0.311 17.531 1.00 86.31 139 ILE A C 1
ATOM 1105 O O . ILE A 1 139 ? -23.731 0.941 17.874 1.00 86.31 139 ILE A O 1
ATOM 1109 N N . GLU A 1 140 ? -22.526 -0.091 16.280 1.00 80.75 140 GLU A N 1
ATOM 1110 C CA . GLU A 1 140 ? -23.517 0.101 15.223 1.00 80.75 140 GLU A CA 1
ATOM 1111 C C . GLU A 1 140 ? -24.702 -0.861 15.418 1.00 80.75 140 GLU A C 1
ATOM 1113 O O . GLU A 1 140 ? -24.544 -2.014 15.840 1.00 80.75 140 GLU A O 1
ATOM 1118 N N . ALA A 1 141 ? -25.920 -0.381 15.152 1.00 67.69 141 ALA A N 1
ATOM 1119 C CA . ALA A 1 141 ? -27.128 -1.200 15.222 1.00 67.69 141 ALA A CA 1
ATOM 1120 C C . ALA A 1 141 ? -27.196 -2.161 14.025 1.00 67.69 141 ALA A C 1
ATOM 1122 O O . ALA A 1 141 ? -26.725 -1.841 12.941 1.00 67.69 141 ALA A O 1
ATOM 1123 N N . GLU A 1 142 ? -27.787 -3.337 14.227 1.00 53.16 142 GLU A N 1
ATOM 1124 C CA . GLU A 1 142 ? -28.022 -4.311 13.158 1.00 53.16 142 GLU A CA 1
ATOM 1125 C C . GLU A 1 142 ? -29.028 -3.723 12.157 1.00 53.16 142 GLU A C 1
ATOM 1127 O O . GLU A 1 142 ? -30.214 -3.600 12.471 1.00 53.16 142 GLU A O 1
ATOM 1132 N N . GLU A 1 143 ? -28.561 -3.294 10.982 1.00 52.28 143 GLU A N 1
ATOM 1133 C CA . GLU A 1 143 ? -29.455 -3.081 9.843 1.00 52.28 143 GLU A CA 1
ATOM 1134 C C . GLU A 1 143 ? -29.960 -4.455 9.397 1.00 52.28 143 GLU A C 1
ATOM 1136 O O . GLU A 1 143 ? -29.176 -5.339 9.046 1.00 52.28 143 GLU A O 1
ATOM 1141 N N . ARG A 1 144 ? -31.274 -4.641 9.528 1.00 35.69 144 ARG A N 1
ATOM 1142 C CA . ARG A 1 144 ? -32.002 -5.870 9.218 1.00 35.69 144 ARG A CA 1
ATOM 1143 C C . ARG A 1 144 ? -32.229 -6.025 7.720 1.00 35.69 144 ARG A C 1
ATOM 1145 O O . ARG A 1 144 ? -32.544 -4.997 7.082 1.00 35.69 144 ARG A O 1
#

Radius of gyration: 24.49 Å; Cα contacts (8 Å, |Δi|>4): 155; chains: 1; bounding box: 62×30×64 Å

pLDDT: mean 86.45, std 10.46, range [35.69, 97.56]

Foldseek 3Di:
DKDKDKFLDPVVVLVVLLVCVVVVQDLVQKDKDAPDDDVSVCVSRVDDDQPLVVLLVVQLVVLLVCLLCVLVVVCVVPVDQDPNDPSDDPVVSVVSSNVSSNVRSVVSSVVSVCVRVVPPPVCVVVPVDPPDHMMMIIGHDDPD

Secondary structure (DSSP, 8-state):
--EEEEESSHHHHHHHHHHHHHTT--GGGEEEE-SS--HHHHHHS-PPPPTHHHHHHHHHHHHHHHHHHHHHHHHHHS----TT--SS-HHHHHHHHHHHHHHHHHHHHHHHHHHHTT---HHHHS------S-EEEEE-----